Protein AF-A0AA36I848-F1 (afdb_monomer_lite)

Secondary structure (DSSP, 8-state):
----------HHHHHHHHHHHHHHHSTT----HHHHHHHHHHHHHHHHH-TT---HHHHHHHHHHHHHHS-TT----TTHHHHHHHHHS-S----PPPPPP--------PPP------------GGGSS---------

Radius of gyration: 28.37 Å; chains: 1; bounding box: 84×41×62 Å

Foldseek 3Di:
DDPPDDDDDDLLNVQQVVQVVVPVVDPPDDDPSVQSSQCSVCVVVCVVVDDPDDRPVVVVVVVVVVVVVPPPPDDDDPCVVVVVVVVVVPDDDDDDDDDDDDDDDDDDDDDDDPPPDDDPPPPPPVVPDPDDDPDDDD

Organism: NCBI:txid2562239

Structure (mmCIF, N/CA/C/O backbone):
data_AF-A0AA36I848-F1
#
_entry.id   AF-A0AA36I848-F1
#
loop_
_atom_site.group_PDB
_atom_site.id
_atom_site.type_symbol
_atom_site.label_atom_id
_atom_site.label_alt_id
_atom_site.label_comp_id
_atom_site.label_asym_id
_atom_site.label_entity_id
_atom_site.label_seq_id
_atom_site.pdbx_PDB_ins_code
_atom_site.Cartn_x
_atom_site.Cartn_y
_atom_site.Cartn_z
_atom_site.occupancy
_atom_site.B_iso_or_equiv
_atom_site.auth_seq_id
_atom_site.auth_comp_id
_atom_site.auth_asym_id
_atom_site.auth_atom_id
_atom_site.pdbx_PDB_model_num
ATOM 1 N N . SER A 1 1 ? 35.182 10.007 -18.332 1.00 60.03 1 SER A N 1
ATOM 2 C CA . SER A 1 1 ? 34.410 8.810 -17.951 1.00 60.03 1 SER A CA 1
ATOM 3 C C . SER A 1 1 ? 33.046 9.275 -17.477 1.00 60.03 1 SER A C 1
ATOM 5 O O . SER A 1 1 ? 32.991 9.962 -16.465 1.00 60.03 1 SER A O 1
ATOM 7 N N . MET A 1 2 ? 31.979 9.043 -18.248 1.00 63.66 2 MET A N 1
ATOM 8 C CA . MET A 1 2 ? 30.614 9.347 -17.802 1.00 63.66 2 MET A CA 1
ATOM 9 C C . MET A 1 2 ? 30.109 8.151 -16.997 1.00 63.66 2 MET A C 1
ATOM 11 O O . MET A 1 2 ? 29.929 7.066 -17.543 1.00 63.66 2 MET A O 1
ATOM 15 N N . SER A 1 3 ? 29.934 8.336 -15.693 1.00 72.94 3 SER A N 1
ATOM 16 C CA . SER A 1 3 ? 29.368 7.320 -14.809 1.00 72.94 3 SER A CA 1
ATOM 17 C C . SER A 1 3 ? 27.904 7.086 -15.184 1.00 72.94 3 SER A C 1
ATOM 19 O O . SER A 1 3 ? 27.060 7.949 -14.955 1.00 72.94 3 SER A O 1
ATOM 21 N N . SER A 1 4 ? 27.601 5.932 -15.779 1.00 81.00 4 SER A N 1
ATOM 22 C CA . SER A 1 4 ? 26.227 5.505 -16.058 1.00 81.00 4 SER A CA 1
ATOM 23 C C . SER A 1 4 ? 25.502 5.247 -14.736 1.00 81.00 4 SER A C 1
ATOM 25 O O . SER A 1 4 ? 25.737 4.230 -14.085 1.00 81.00 4 SER A O 1
ATOM 27 N N . SER A 1 5 ? 24.638 6.174 -14.322 1.00 83.06 5 SER A N 1
ATOM 28 C CA . SER A 1 5 ? 23.761 5.985 -13.165 1.00 83.06 5 SER A CA 1
ATOM 29 C C . SER A 1 5 ? 22.700 4.941 -13.509 1.00 83.06 5 SER A C 1
ATOM 31 O O . SER A 1 5 ? 21.947 5.112 -14.468 1.00 83.06 5 SER A O 1
ATOM 33 N N . THR A 1 6 ? 22.655 3.842 -12.760 1.00 85.12 6 THR A N 1
ATOM 34 C CA . THR A 1 6 ? 21.575 2.858 -12.872 1.00 85.12 6 THR A CA 1
ATOM 35 C C . THR A 1 6 ? 20.469 3.230 -11.893 1.00 85.12 6 THR A C 1
ATOM 37 O O . THR A 1 6 ? 20.720 3.526 -10.726 1.00 85.12 6 THR A O 1
ATOM 40 N N . VAL A 1 7 ? 19.227 3.261 -12.378 1.00 85.62 7 VAL A N 1
ATOM 41 C CA . VAL A 1 7 ? 18.060 3.532 -11.534 1.00 85.62 7 VAL A CA 1
ATOM 42 C C . VAL A 1 7 ? 17.690 2.239 -10.814 1.00 85.62 7 VAL A C 1
ATOM 44 O O . VAL A 1 7 ? 17.247 1.275 -11.439 1.00 85.62 7 VAL A O 1
ATOM 47 N N . HIS A 1 8 ? 17.879 2.216 -9.498 1.00 82.69 8 HIS A N 1
ATOM 48 C CA . HIS A 1 8 ? 17.452 1.113 -8.647 1.00 82.69 8 HIS A CA 1
ATOM 49 C C . HIS A 1 8 ? 16.018 1.357 -8.186 1.00 82.69 8 HIS A C 1
ATOM 51 O O . HIS A 1 8 ? 15.783 2.206 -7.335 1.00 82.69 8 HIS A O 1
ATOM 57 N N . TRP A 1 9 ? 15.070 0.607 -8.746 1.00 83.62 9 TRP A N 1
ATOM 58 C CA . TRP A 1 9 ? 13.683 0.624 -8.291 1.00 83.62 9 TRP A CA 1
ATOM 59 C C . TRP A 1 9 ? 13.513 -0.344 -7.130 1.00 83.62 9 TRP A C 1
ATOM 61 O O . TRP A 1 9 ? 13.826 -1.532 -7.260 1.00 83.62 9 TRP A O 1
ATOM 71 N N . SER A 1 10 ? 12.979 0.135 -6.009 1.00 83.69 10 SER A N 1
ATOM 72 C CA . SER A 1 10 ? 12.508 -0.777 -4.969 1.00 83.69 10 SER A CA 1
ATOM 73 C C . SER A 1 10 ? 11.123 -1.345 -5.342 1.00 83.69 10 SER A C 1
ATOM 75 O O . SER A 1 10 ? 10.314 -0.656 -5.971 1.00 83.69 10 SER A O 1
ATOM 77 N N . PRO A 1 11 ? 10.784 -2.591 -4.954 1.00 77.25 11 PRO A N 1
ATOM 78 C CA . PRO A 1 11 ? 9.465 -3.175 -5.242 1.00 77.25 11 PRO A CA 1
ATOM 79 C C . PRO A 1 11 ? 8.282 -2.338 -4.715 1.00 77.25 11 PRO A C 1
ATOM 81 O O . PRO A 1 11 ? 7.192 -2.338 -5.298 1.00 77.25 11 PRO A O 1
ATOM 84 N N . GLY A 1 12 ? 8.501 -1.596 -3.624 1.00 82.94 12 GLY A N 1
ATOM 85 C CA . GLY A 1 12 ? 7.515 -0.671 -3.063 1.00 82.94 12 GLY A CA 1
ATOM 86 C C . GLY A 1 12 ? 7.289 0.567 -3.933 1.00 82.94 12 GLY A C 1
ATOM 87 O O . GLY A 1 12 ? 6.144 0.975 -4.120 1.00 82.94 12 GLY A O 1
ATOM 88 N N . GLU A 1 13 ? 8.350 1.127 -4.519 1.00 86.50 13 GLU A N 1
ATOM 89 C CA . GLU A 1 13 ? 8.268 2.314 -5.382 1.00 86.50 13 GLU A CA 1
ATOM 90 C C . GLU A 1 13 ? 7.472 2.044 -6.656 1.00 86.50 13 GLU A C 1
ATOM 92 O O . GLU A 1 13 ? 6.556 2.799 -6.968 1.00 86.50 13 GLU A O 1
ATOM 97 N N . ALA A 1 14 ? 7.745 0.935 -7.349 1.00 87.88 14 ALA A N 1
ATOM 98 C CA . ALA A 1 14 ? 7.021 0.586 -8.574 1.00 87.88 14 ALA A CA 1
ATOM 99 C C . ALA A 1 14 ? 5.507 0.429 -8.327 1.00 87.88 14 ALA A C 1
ATOM 101 O O . ALA A 1 14 ? 4.679 0.869 -9.130 1.00 87.88 14 ALA A O 1
ATOM 102 N N . SER A 1 15 ? 5.140 -0.158 -7.184 1.00 88.38 15 SER A N 1
ATOM 103 C CA . SER A 1 15 ? 3.741 -0.337 -6.783 1.00 88.38 15 SER A CA 1
ATOM 104 C C . SER A 1 15 ? 3.055 1.003 -6.500 1.00 88.38 15 SER A C 1
ATOM 106 O O . SER A 1 15 ? 1.928 1.227 -6.945 1.00 88.38 15 SER A O 1
ATOM 108 N N . LEU A 1 16 ? 3.744 1.920 -5.814 1.00 91.50 16 LEU A N 1
ATOM 109 C CA . LEU A 1 16 ? 3.233 3.259 -5.522 1.00 91.50 16 LEU A CA 1
ATOM 110 C C . LEU A 1 16 ? 3.101 4.126 -6.773 1.00 91.50 16 LEU A C 1
ATOM 112 O O . LEU A 1 16 ? 2.080 4.792 -6.923 1.00 91.50 16 LEU A O 1
ATOM 116 N N . SER A 1 17 ? 4.076 4.091 -7.686 1.00 91.75 17 SER A N 1
ATOM 117 C CA . SER A 1 17 ? 4.005 4.826 -8.955 1.00 91.75 17 SER A CA 1
ATOM 118 C C . SER A 1 17 ? 2.815 4.384 -9.803 1.00 91.75 17 SER A C 1
ATOM 120 O O . SER A 1 17 ? 2.134 5.208 -10.410 1.00 91.75 17 SER A O 1
ATOM 122 N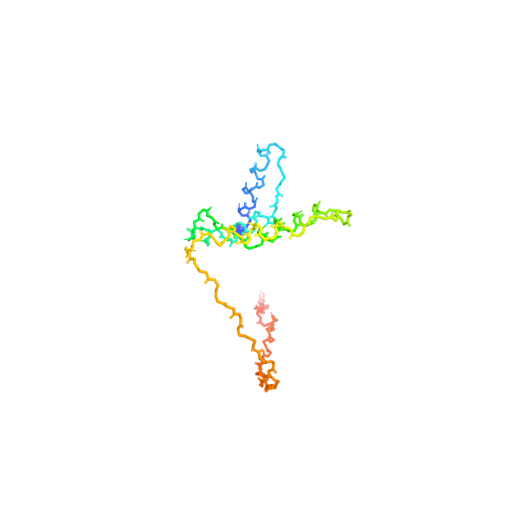 N . ARG A 1 18 ? 2.521 3.079 -9.824 1.00 90.69 18 ARG A N 1
ATOM 123 C CA . ARG A 1 18 ? 1.345 2.565 -10.530 1.00 90.69 18 ARG A CA 1
ATOM 124 C C . ARG A 1 18 ? 0.047 2.994 -9.850 1.00 90.69 18 ARG A C 1
ATOM 126 O O . ARG A 1 18 ? -0.897 3.382 -10.532 1.00 90.69 18 ARG A O 1
ATOM 133 N N . ALA A 1 19 ? -0.005 2.930 -8.521 1.00 91.38 19 ALA A N 1
ATOM 134 C CA . ALA A 1 19 ? -1.184 3.332 -7.766 1.00 91.38 19 ALA A CA 1
ATOM 135 C C . ALA A 1 19 ? -1.478 4.833 -7.925 1.00 91.38 19 ALA A C 1
ATOM 137 O O . ALA A 1 19 ? -2.620 5.197 -8.190 1.00 91.38 19 ALA A O 1
ATOM 138 N N . SER A 1 20 ? -0.457 5.693 -7.855 1.00 92.69 20 SER A N 1
ATOM 139 C CA . SER A 1 20 ? -0.618 7.138 -8.047 1.00 92.69 20 SER A CA 1
ATOM 140 C C . SER A 1 20 ? -1.072 7.490 -9.458 1.00 92.69 20 SER A C 1
ATOM 142 O O . SER A 1 20 ? -1.962 8.323 -9.615 1.00 92.69 20 SER A O 1
ATOM 144 N N . LEU A 1 21 ? -0.532 6.817 -10.478 1.00 94.12 21 LEU A N 1
ATOM 145 C CA . LEU A 1 21 ? -0.993 6.992 -11.851 1.00 94.12 21 LEU A CA 1
ATOM 146 C C . LEU A 1 21 ? -2.465 6.591 -12.000 1.00 94.12 21 LEU A C 1
ATOM 148 O O . LEU A 1 21 ? -3.240 7.343 -12.580 1.00 94.12 21 LEU A O 1
ATOM 152 N N . ASN A 1 22 ? -2.873 5.449 -11.441 1.00 92.88 22 ASN A N 1
ATOM 153 C CA . ASN A 1 22 ? -4.269 5.009 -11.495 1.00 92.88 22 ASN A CA 1
ATOM 154 C C . ASN A 1 22 ? -5.215 6.021 -10.835 1.00 92.88 22 ASN A C 1
ATOM 156 O O . ASN A 1 22 ? -6.277 6.298 -11.382 1.00 92.88 22 ASN A O 1
ATOM 160 N N . THR A 1 23 ? -4.818 6.607 -9.704 1.00 92.88 23 THR A N 1
ATOM 161 C CA . THR A 1 23 ? -5.594 7.660 -9.037 1.00 92.88 23 THR A CA 1
ATOM 162 C C . T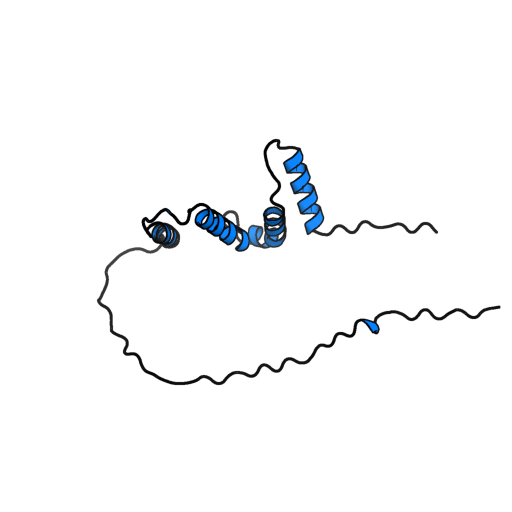HR A 1 23 ? -5.681 8.932 -9.881 1.00 92.88 23 THR A C 1
ATOM 164 O O . THR A 1 23 ? -6.737 9.543 -9.955 1.00 92.88 23 THR A O 1
ATOM 167 N N . LEU A 1 24 ? -4.606 9.328 -10.568 1.00 93.00 24 LEU A N 1
ATOM 168 C CA . LEU A 1 24 ? -4.639 10.485 -11.473 1.00 93.00 24 LEU A CA 1
ATOM 169 C C . LEU A 1 24 ? -5.562 10.261 -12.677 1.00 93.00 24 LEU A C 1
ATOM 171 O O . LEU A 1 24 ? -6.176 11.206 -13.167 1.00 93.00 24 LEU A O 1
ATOM 175 N N . LEU A 1 25 ? -5.659 9.017 -13.149 1.00 94.75 25 LEU A N 1
ATOM 176 C CA . LEU A 1 25 ? -6.537 8.640 -14.256 1.00 94.75 25 LEU A CA 1
ATOM 177 C C . LEU A 1 25 ? -8.006 8.478 -13.830 1.00 94.75 25 LEU A C 1
ATOM 179 O O . LEU A 1 25 ? -8.886 8.517 -14.688 1.00 94.75 25 LEU A O 1
ATOM 183 N N . GLN A 1 26 ? -8.282 8.300 -12.536 1.00 92.25 26 GLN A N 1
ATOM 184 C CA . GLN A 1 26 ? -9.628 8.123 -11.989 1.00 92.25 26 GLN A CA 1
ATOM 185 C C . GLN A 1 26 ? -10.039 9.363 -11.177 1.00 92.25 26 GLN A C 1
ATOM 187 O O . GLN A 1 26 ? -9.673 9.491 -10.008 1.00 92.25 26 GLN A O 1
ATOM 192 N N . PRO A 1 27 ? -10.795 10.306 -11.769 1.00 86.94 27 PRO A N 1
ATOM 193 C CA . PRO A 1 27 ? -11.172 11.530 -11.076 1.00 86.94 27 PRO A CA 1
ATOM 194 C C . PRO A 1 27 ? -12.066 11.231 -9.868 1.00 86.94 27 PRO A C 1
ATOM 196 O O . PRO A 1 27 ? -13.088 10.559 -9.985 1.00 86.94 27 PRO A O 1
ATOM 199 N N . GLY A 1 28 ? -11.693 11.788 -8.715 1.00 86.25 28 GLY A N 1
ATOM 200 C CA . GLY A 1 28 ? -12.491 11.752 -7.487 1.00 86.25 28 GLY A CA 1
ATOM 201 C C . GLY A 1 28 ? -11.946 10.848 -6.387 1.00 86.25 28 GLY A C 1
ATOM 202 O O . GLY A 1 28 ? -12.402 10.976 -5.252 1.00 86.25 28 GLY A O 1
ATOM 203 N N . ASP A 1 29 ? -10.951 10.007 -6.678 1.00 89.25 29 ASP A N 1
ATOM 204 C CA . ASP A 1 29 ? -10.370 9.120 -5.674 1.00 89.25 29 ASP A CA 1
ATOM 205 C C . ASP A 1 29 ? -9.057 9.675 -5.105 1.00 89.25 29 ASP A C 1
ATOM 207 O O . ASP A 1 29 ? -8.288 10.345 -5.798 1.00 89.25 29 ASP A O 1
ATOM 211 N N . LYS A 1 30 ? -8.794 9.434 -3.818 1.00 93.31 30 LYS A N 1
ATOM 212 C CA . LYS A 1 30 ? -7.534 9.833 -3.168 1.00 93.31 30 LYS A CA 1
ATOM 213 C C . LYS A 1 30 ? -6.688 8.599 -2.909 1.00 93.31 30 LYS A C 1
ATOM 215 O O . LYS A 1 30 ? -7.163 7.623 -2.343 1.00 93.31 30 LYS A O 1
ATOM 220 N N . LEU A 1 31 ? -5.406 8.669 -3.264 1.00 93.56 31 LEU A N 1
ATOM 221 C CA . LEU A 1 31 ? -4.479 7.575 -3.005 1.00 93.56 31 LEU A CA 1
ATOM 222 C C . LEU A 1 31 ? -4.229 7.431 -1.497 1.00 93.56 31 LEU A C 1
ATOM 224 O O . LEU A 1 31 ? -3.554 8.267 -0.892 1.00 93.56 31 LEU A O 1
ATOM 228 N N . ASP A 1 32 ? -4.696 6.334 -0.904 1.00 92.81 32 ASP A N 1
ATOM 229 C CA . ASP A 1 32 ? -4.246 5.896 0.418 1.00 92.81 32 ASP A CA 1
ATOM 230 C C . ASP A 1 32 ? -2.903 5.163 0.277 1.00 92.81 32 ASP A C 1
ATOM 232 O O . ASP A 1 32 ? -2.827 3.965 -0.008 1.00 92.81 32 ASP A O 1
ATOM 236 N N . VAL A 1 33 ? -1.814 5.915 0.452 1.00 92.00 33 VAL A N 1
ATOM 237 C CA . VAL A 1 33 ? -0.436 5.411 0.322 1.00 92.00 33 VAL A CA 1
ATOM 238 C C . VAL A 1 33 ? -0.189 4.232 1.263 1.00 92.00 33 VAL A C 1
ATOM 240 O O . VAL A 1 33 ? 0.423 3.241 0.871 1.00 92.00 33 VAL A O 1
ATOM 243 N N . THR A 1 34 ? -0.686 4.306 2.497 1.00 92.31 34 THR A N 1
ATOM 244 C CA . THR A 1 34 ? -0.492 3.250 3.494 1.00 92.31 34 THR A CA 1
ATOM 245 C C . THR A 1 34 ? -1.226 1.976 3.088 1.00 92.31 34 THR A C 1
ATOM 247 O O . THR A 1 34 ? -0.686 0.882 3.237 1.00 92.31 34 THR A O 1
ATOM 250 N N . GLU A 1 35 ? -2.430 2.098 2.532 1.00 92.00 35 GLU A N 1
ATOM 251 C CA . GLU A 1 35 ? -3.161 0.963 1.975 1.00 92.00 35 GLU A CA 1
ATOM 252 C C . GLU A 1 35 ? -2.407 0.320 0.807 1.00 92.00 35 GLU A C 1
ATOM 254 O O . GLU A 1 35 ? -2.185 -0.894 0.806 1.00 92.00 35 GLU A O 1
ATOM 259 N N . ALA A 1 36 ? -1.958 1.134 -0.151 1.00 91.88 36 ALA A N 1
ATOM 260 C CA . ALA A 1 36 ? -1.197 0.667 -1.303 1.00 91.88 36 ALA A CA 1
ATOM 261 C C . ALA A 1 36 ? 0.093 -0.056 -0.878 1.00 91.88 36 ALA A C 1
ATOM 263 O O . ALA A 1 36 ? 0.396 -1.137 -1.387 1.00 91.88 36 ALA A O 1
ATOM 264 N N . MET A 1 37 ? 0.815 0.483 0.110 1.00 92.31 37 MET A N 1
ATOM 265 C CA . MET A 1 37 ? 2.019 -0.145 0.659 1.00 92.31 37 MET A CA 1
ATOM 266 C C . MET A 1 37 ? 1.720 -1.463 1.374 1.00 92.31 37 MET A C 1
ATOM 268 O O . MET A 1 37 ? 2.433 -2.442 1.163 1.00 92.31 37 MET A O 1
ATOM 272 N N . MET A 1 38 ? 0.670 -1.524 2.199 1.00 92.88 38 MET A N 1
ATOM 273 C CA . MET A 1 38 ? 0.295 -2.763 2.888 1.00 92.88 38 MET A CA 1
ATOM 274 C C . MET A 1 38 ? -0.082 -3.865 1.898 1.00 92.88 38 MET A C 1
ATOM 276 O O . MET A 1 38 ? 0.350 -5.005 2.069 1.00 92.88 38 MET A O 1
ATOM 280 N N . LYS A 1 39 ? -0.842 -3.533 0.847 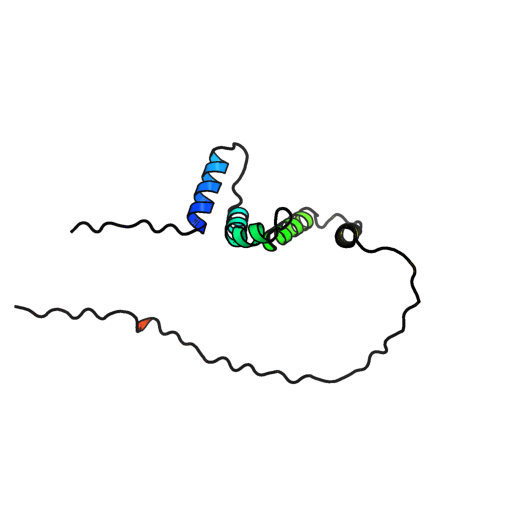1.00 90.69 39 LYS A N 1
ATOM 281 C CA . LYS A 1 39 ? -1.190 -4.472 -0.229 1.00 90.69 39 LYS A CA 1
ATOM 282 C C . LYS A 1 39 ? 0.055 -4.953 -0.972 1.00 90.69 39 LYS A C 1
ATOM 284 O O . LYS A 1 39 ? 0.224 -6.155 -1.150 1.00 90.69 39 LYS A O 1
ATOM 289 N N . ALA A 1 40 ? 0.962 -4.044 -1.330 1.00 92.19 40 ALA A N 1
ATOM 290 C CA . ALA A 1 40 ? 2.214 -4.400 -1.995 1.00 92.19 40 ALA A CA 1
ATOM 291 C C . ALA A 1 40 ? 3.085 -5.334 -1.134 1.00 92.19 40 ALA A C 1
ATOM 293 O O . ALA A 1 40 ? 3.597 -6.333 -1.630 1.00 92.19 40 ALA A O 1
ATOM 294 N N . ALA A 1 41 ? 3.194 -5.063 0.170 1.00 90.94 41 ALA A N 1
ATOM 295 C CA . ALA A 1 41 ? 3.992 -5.866 1.098 1.00 90.94 41 ALA A CA 1
ATOM 296 C C . ALA A 1 41 ? 3.431 -7.279 1.343 1.00 90.94 41 ALA A C 1
ATOM 298 O O . ALA A 1 41 ? 4.148 -8.155 1.821 1.00 90.94 41 ALA A O 1
ATOM 299 N N . THR A 1 42 ? 2.152 -7.508 1.047 1.00 92.00 42 THR A N 1
ATOM 300 C CA . THR A 1 42 ? 1.447 -8.750 1.396 1.00 92.00 42 THR A CA 1
ATOM 301 C C . THR A 1 42 ? 0.892 -9.508 0.194 1.00 92.00 42 THR A C 1
ATOM 303 O O . THR A 1 42 ? 0.235 -10.533 0.369 1.00 92.00 42 THR A O 1
ATOM 306 N N . ILE A 1 43 ? 1.207 -9.060 -1.025 1.00 90.81 43 ILE A N 1
ATOM 307 C CA . ILE A 1 43 ? 0.688 -9.637 -2.268 1.00 90.81 43 ILE A CA 1
ATOM 308 C C . ILE A 1 43 ? 1.001 -11.133 -2.417 1.00 90.81 43 ILE A C 1
ATOM 310 O O . ILE A 1 43 ? 0.145 -11.889 -2.862 1.00 90.81 43 ILE A O 1
ATOM 314 N N . GLY A 1 44 ? 2.185 -11.580 -1.981 1.00 92.38 44 GLY A N 1
ATOM 315 C CA . GLY A 1 44 ? 2.561 -12.998 -2.029 1.00 92.38 44 GLY A CA 1
ATOM 316 C C . GLY A 1 44 ? 1.665 -13.862 -1.143 1.00 92.38 44 GLY A C 1
ATOM 317 O O . GLY A 1 44 ? 1.123 -14.866 -1.588 1.00 92.38 44 GLY A O 1
ATOM 318 N N . ARG A 1 45 ? 1.408 -13.405 0.085 1.00 91.38 45 ARG A N 1
ATOM 319 C CA . ARG A 1 45 ? 0.534 -14.113 1.028 1.00 91.38 45 ARG A CA 1
ATOM 320 C C . ARG A 1 45 ? -0.930 -14.098 0.588 1.00 91.38 45 ARG A C 1
ATOM 322 O O . ARG A 1 45 ? -1.634 -15.087 0.762 1.00 91.38 45 ARG A O 1
ATOM 329 N N . ALA A 1 46 ? -1.379 -12.994 -0.007 1.00 90.75 46 ALA A N 1
ATOM 330 C CA . ALA A 1 46 ? -2.708 -12.913 -0.601 1.00 90.75 46 ALA A CA 1
ATOM 331 C C . ALA A 1 46 ? -2.873 -13.914 -1.759 1.00 90.75 46 ALA A C 1
ATOM 333 O O . ALA A 1 46 ? -3.926 -14.534 -1.878 1.00 90.75 46 ALA A O 1
ATOM 334 N N . ALA A 1 47 ? -1.830 -14.119 -2.571 1.00 91.69 47 ALA A N 1
ATOM 335 C CA . ALA A 1 47 ? -1.849 -15.094 -3.661 1.00 91.69 47 ALA A CA 1
ATOM 336 C C . ALA A 1 47 ? -1.904 -16.552 -3.168 1.00 91.69 47 ALA A C 1
ATOM 338 O O . ALA A 1 47 ? -2.516 -17.387 -3.827 1.00 91.69 47 ALA A O 1
ATOM 339 N N . GLU A 1 48 ? -1.306 -16.857 -2.011 1.00 95.62 48 GLU A N 1
ATOM 340 C CA . GLU A 1 48 ? -1.339 -18.197 -1.405 1.00 95.62 48 GLU A CA 1
ATOM 341 C C . GLU A 1 48 ? -2.710 -18.554 -0.811 1.00 95.62 48 GLU A C 1
ATOM 343 O O . GLU A 1 48 ? -3.164 -19.688 -0.933 1.00 95.62 48 GLU A O 1
ATOM 348 N N . ILE A 1 49 ? -3.360 -17.598 -0.140 1.00 94.31 49 ILE A N 1
ATOM 349 C CA . ILE A 1 49 ? -4.600 -17.839 0.619 1.00 94.31 49 ILE A CA 1
ATOM 350 C C . ILE A 1 49 ? -5.846 -17.601 -0.250 1.00 94.31 49 ILE A C 1
ATOM 352 O O . ILE A 1 49 ? -6.891 -18.214 -0.030 1.00 94.31 49 ILE A O 1
ATOM 356 N N . GLY A 1 50 ? -5.738 -16.733 -1.258 1.00 90.56 50 GLY A N 1
ATOM 357 C CA . GLY A 1 50 ? -6.807 -16.416 -2.197 1.00 90.56 50 GLY A CA 1
ATOM 358 C C . GLY A 1 50 ? -7.681 -15.227 -1.786 1.00 90.56 50 GLY A C 1
ATOM 359 O O . GLY A 1 50 ? -7.370 -14.446 -0.886 1.00 90.56 50 GLY A O 1
ATOM 360 N N . ASN A 1 51 ? -8.808 -15.086 -2.487 1.00 82.88 51 ASN A N 1
ATOM 361 C CA . ASN A 1 51 ? -9.556 -13.828 -2.634 1.00 82.88 51 ASN A CA 1
ATOM 362 C C . ASN A 1 51 ? -10.301 -13.328 -1.376 1.00 82.88 51 ASN A C 1
ATOM 364 O O . ASN A 1 51 ? -10.977 -12.306 -1.446 1.00 82.88 51 ASN A O 1
ATOM 368 N N . GLY A 1 52 ? -10.206 -14.027 -0.244 1.00 88.56 52 GLY A N 1
ATOM 369 C CA . GLY A 1 52 ? -10.808 -13.616 1.032 1.00 88.56 52 GLY A CA 1
ATOM 370 C C . GLY A 1 52 ? -9.804 -13.090 2.056 1.00 88.56 52 GLY A C 1
ATOM 371 O O . GLY A 1 52 ? -10.201 -12.643 3.131 1.00 88.56 52 GLY A O 1
ATOM 372 N N . TRP A 1 53 ? -8.506 -13.167 1.760 1.00 92.69 53 TRP A N 1
ATOM 373 C CA . TRP A 1 53 ? -7.483 -12.771 2.712 1.00 92.69 53 TRP A CA 1
ATOM 374 C C . TRP A 1 53 ? -7.163 -11.282 2.609 1.00 92.69 53 TRP A C 1
ATOM 376 O O . TRP A 1 53 ? -6.827 -10.772 1.541 1.00 92.69 53 TRP A O 1
ATOM 386 N N . GLU A 1 54 ? -7.209 -10.596 3.749 1.00 92.31 54 GLU A N 1
ATOM 387 C CA . GLU A 1 54 ? -6.812 -9.199 3.864 1.00 92.31 54 GLU A CA 1
ATOM 388 C C . GLU A 1 54 ? -5.627 -9.026 4.822 1.00 92.31 54 GLU A C 1
ATOM 390 O O . GLU A 1 54 ? -5.516 -9.741 5.825 1.00 92.31 54 GLU A O 1
ATOM 395 N N . PRO A 1 55 ? -4.755 -8.031 4.578 1.00 93.06 55 PRO A N 1
ATOM 396 C CA . PRO A 1 55 ? -3.663 -7.723 5.487 1.00 93.06 55 PRO A CA 1
ATOM 397 C C . PRO A 1 55 ? -4.202 -7.321 6.870 1.00 93.06 55 PRO A C 1
ATOM 399 O O . PRO A 1 55 ? -5.087 -6.464 6.941 1.00 93.06 55 PRO A O 1
ATOM 402 N N . PRO A 1 56 ? -3.629 -7.824 7.981 1.00 90.75 56 PRO A N 1
ATOM 403 C CA . PRO A 1 56 ? -4.094 -7.493 9.331 1.00 90.75 56 PRO A CA 1
ATOM 404 C C . PRO A 1 56 ? -4.163 -5.983 9.607 1.00 90.75 56 PRO A C 1
ATOM 406 O O . PRO A 1 56 ? -5.091 -5.504 10.251 1.00 90.75 56 PRO A O 1
ATOM 409 N N . GLY A 1 57 ? -3.216 -5.211 9.058 1.00 92.25 57 GLY A N 1
ATOM 410 C CA . GLY A 1 57 ? -3.211 -3.751 9.170 1.00 92.25 57 GLY A CA 1
ATOM 411 C C . GLY A 1 57 ? -4.404 -3.071 8.487 1.00 92.25 57 GLY A C 1
ATOM 412 O O . GLY A 1 57 ? -4.891 -2.060 8.990 1.00 92.25 57 GLY A O 1
ATOM 413 N N . MET A 1 58 ? -4.932 -3.638 7.396 1.00 92.94 58 MET A N 1
ATOM 414 C CA . MET A 1 58 ? -6.155 -3.131 6.760 1.00 92.94 58 MET A CA 1
ATOM 415 C C . MET A 1 58 ? -7.377 -3.369 7.640 1.00 92.94 58 MET A C 1
ATOM 417 O O . MET A 1 58 ? -8.189 -2.463 7.818 1.00 92.94 58 MET A O 1
ATOM 421 N N . ILE A 1 59 ? -7.480 -4.560 8.234 1.00 93.00 59 ILE A N 1
ATOM 422 C CA . ILE A 1 59 ? -8.586 -4.926 9.126 1.00 93.00 59 ILE A CA 1
ATOM 423 C C . ILE A 1 59 ? -8.614 -3.981 10.334 1.00 93.00 59 ILE A C 1
ATOM 425 O O . ILE A 1 59 ? -9.653 -3.396 10.639 1.00 93.00 59 ILE A O 1
ATOM 429 N N . SER A 1 60 ? -7.462 -3.742 10.966 1.00 93.50 60 SER A N 1
ATOM 430 C CA . SER A 1 60 ? -7.349 -2.800 12.085 1.00 93.50 60 SER A CA 1
ATOM 431 C C . SER A 1 60 ? -7.779 -1.383 11.709 1.00 93.50 60 SER A C 1
ATOM 433 O O . SER A 1 60 ? -8.472 -0.732 12.489 1.00 93.50 60 SER A O 1
ATOM 435 N N . ARG A 1 61 ? -7.423 -0.901 10.509 1.00 92.12 61 ARG A N 1
ATOM 436 C CA . ARG A 1 61 ? -7.855 0.422 10.029 1.00 92.12 61 ARG A CA 1
ATOM 437 C C . ARG A 1 61 ? -9.361 0.484 9.807 1.00 92.12 61 ARG A C 1
ATOM 439 O O . ARG A 1 61 ? -9.973 1.452 10.235 1.00 92.12 61 ARG A O 1
ATOM 446 N N . LYS A 1 62 ? -9.972 -0.555 9.228 1.00 90.69 62 LYS A N 1
ATOM 447 C CA . LYS A 1 62 ? -11.434 -0.638 9.074 1.00 90.69 62 LYS A CA 1
ATOM 448 C C . LYS A 1 62 ? -12.144 -0.574 10.430 1.00 90.69 62 LYS A C 1
ATOM 450 O O . LYS A 1 62 ? -13.080 0.205 10.592 1.00 90.69 62 LYS A O 1
ATOM 455 N N . ILE A 1 63 ? -11.663 -1.331 11.420 1.00 90.56 63 ILE A N 1
ATOM 456 C CA . ILE A 1 63 ? -12.202 -1.303 12.789 1.00 90.56 63 ILE A CA 1
ATOM 457 C C . ILE A 1 63 ? -12.030 0.091 13.403 1.00 90.56 63 ILE A C 1
ATOM 459 O O . ILE A 1 63 ? -12.984 0.639 13.950 1.00 90.56 63 ILE A O 1
ATOM 463 N N . ALA A 1 64 ? -10.844 0.689 13.276 1.00 89.12 64 ALA A N 1
ATOM 464 C CA . ALA A 1 64 ? -10.577 2.030 13.783 1.00 89.12 64 ALA A CA 1
ATOM 465 C C . ALA A 1 64 ? -11.496 3.076 13.138 1.00 89.12 64 ALA A C 1
ATOM 467 O O . ALA A 1 64 ? -12.078 3.877 13.857 1.00 89.12 64 ALA A O 1
ATOM 468 N N . SER A 1 65 ? -11.711 3.031 11.820 1.00 87.00 65 SER A N 1
ATOM 469 C CA . SER A 1 65 ? -12.647 3.923 11.126 1.00 87.00 65 SER A CA 1
ATOM 470 C C . SER A 1 65 ? -14.076 3.787 11.655 1.00 87.00 65 SER A C 1
ATOM 472 O O . SER A 1 65 ? -14.734 4.799 11.886 1.00 87.00 65 SER A O 1
ATOM 474 N N . ILE A 1 66 ? -14.543 2.562 11.918 1.00 88.69 66 ILE A N 1
ATOM 475 C CA . ILE A 1 66 ? -15.867 2.318 12.512 1.00 88.69 66 ILE A CA 1
ATOM 476 C C . ILE A 1 66 ? -15.935 2.904 13.927 1.00 88.69 66 ILE A C 1
ATOM 478 O O . ILE A 1 66 ? -16.880 3.625 14.249 1.00 88.69 66 ILE A O 1
ATOM 482 N N . LEU A 1 67 ? -14.925 2.653 14.761 1.00 86.88 67 LEU A N 1
ATOM 483 C CA . LEU A 1 67 ? -14.875 3.166 16.131 1.00 86.88 67 LEU A CA 1
ATOM 484 C C . LEU A 1 67 ? -14.778 4.696 16.176 1.00 86.88 67 LEU A C 1
ATOM 486 O O . LEU A 1 67 ? -15.469 5.321 16.972 1.00 86.88 67 LEU A O 1
ATOM 490 N N . SER A 1 68 ? -13.978 5.305 15.300 1.00 83.12 68 SER A N 1
ATOM 491 C CA . SER A 1 68 ? -13.812 6.759 15.204 1.00 83.12 68 SER A CA 1
ATOM 492 C C . SER A 1 68 ? -15.028 7.461 14.604 1.00 83.12 68 SER A C 1
ATOM 494 O O . SER A 1 68 ? -15.304 8.601 14.965 1.00 83.12 68 SER A O 1
ATOM 496 N N . SER A 1 69 ? -15.785 6.797 13.724 1.00 76.56 69 SER A N 1
ATOM 497 C CA . SER A 1 69 ? -17.066 7.323 13.227 1.00 76.56 69 SER A CA 1
ATOM 498 C C . SER A 1 69 ? -18.152 7.357 14.313 1.00 76.56 69 SER A C 1
ATOM 500 O O . SER A 1 69 ? -19.129 8.100 14.207 1.00 76.56 69 SER A O 1
ATOM 502 N N . ARG A 1 70 ? -17.964 6.594 15.399 1.00 66.50 70 ARG A N 1
ATOM 503 C CA . ARG A 1 70 ? -18.834 6.587 16.574 1.00 66.50 70 ARG A CA 1
ATOM 504 C C . ARG A 1 70 ? -18.436 7.739 17.501 1.00 66.50 70 ARG A C 1
ATOM 506 O O . ARG A 1 70 ? -17.569 7.609 18.357 1.00 66.50 70 ARG A O 1
ATOM 513 N N . SER A 1 71 ? -19.073 8.893 17.310 1.00 57.41 71 SER A N 1
ATOM 514 C CA . SER A 1 71 ? -18.942 10.054 18.202 1.00 57.41 71 SER A CA 1
ATOM 515 C C . SER A 1 71 ? -19.132 9.658 19.683 1.00 57.41 71 SER A C 1
ATOM 517 O O . SER A 1 71 ? -20.042 8.870 19.978 1.00 57.41 71 SER A O 1
ATOM 519 N N . PRO A 1 72 ? -18.353 10.224 20.633 1.00 57.19 72 PRO A N 1
ATOM 520 C CA . PRO A 1 72 ? -18.421 9.899 22.065 1.00 57.19 72 PRO A CA 1
ATOM 521 C C . PRO A 1 72 ? -19.741 10.288 22.769 1.00 57.19 72 PRO A C 1
ATOM 523 O O . PRO A 1 72 ? -19.841 10.159 23.985 1.00 57.19 72 PRO A O 1
ATOM 526 N N . GLY A 1 73 ? -20.767 10.739 22.036 1.00 57.06 73 GLY A N 1
ATOM 527 C CA . GLY A 1 73 ? -22.080 11.117 22.574 1.00 57.06 73 GLY A CA 1
ATOM 528 C C . GLY A 1 73 ? -23.235 10.141 22.307 1.00 57.06 73 GLY A C 1
ATOM 529 O O . GLY A 1 73 ? -24.339 10.399 22.772 1.00 57.06 73 GLY A O 1
ATOM 530 N N . SER A 1 74 ? -23.034 9.037 21.574 1.00 50.03 74 SER A N 1
ATOM 531 C CA . SER A 1 74 ? -24.124 8.084 21.276 1.00 50.03 74 SER A CA 1
ATOM 532 C C . SER A 1 74 ? -24.009 6.802 22.109 1.00 50.03 74 SER A C 1
ATOM 534 O O . SER A 1 74 ? -23.333 5.838 21.751 1.00 50.03 74 SER A O 1
ATOM 536 N N . GLN A 1 75 ? -24.670 6.797 23.268 1.00 59.44 75 GLN A N 1
ATOM 537 C CA . GLN A 1 75 ? -24.944 5.574 24.019 1.00 59.44 75 GLN A CA 1
ATOM 538 C C . GLN A 1 75 ? -25.946 4.699 23.241 1.00 59.44 75 GLN A C 1
ATOM 540 O O . GLN A 1 75 ? -27.058 5.136 22.959 1.00 59.44 75 GLN A O 1
ATOM 545 N N . GLY A 1 76 ? -25.561 3.452 22.936 1.00 48.72 76 GLY A N 1
ATOM 546 C CA . GLY A 1 76 ? -26.484 2.358 22.589 1.00 48.72 76 GLY A CA 1
ATOM 547 C C . GLY A 1 76 ? -26.069 1.456 21.410 1.00 48.72 76 GLY A C 1
ATOM 548 O O . GLY A 1 76 ? -25.452 1.909 20.445 1.00 48.72 76 GLY A O 1
ATOM 549 N N . PRO A 1 77 ? -26.425 0.160 21.449 1.00 47.81 77 PRO A N 1
ATOM 550 C CA . PRO A 1 77 ? -26.032 -0.828 22.443 1.00 47.81 77 PRO A CA 1
ATOM 551 C C . PRO A 1 77 ? -24.846 -1.670 21.931 1.00 47.81 77 PRO A C 1
ATOM 553 O O . PRO A 1 77 ? -24.537 -1.716 20.740 1.00 47.81 77 PRO A O 1
ATOM 556 N N . ALA A 1 78 ? -24.178 -2.353 22.852 1.00 53.81 78 ALA A N 1
ATOM 557 C CA . ALA A 1 78 ? -23.040 -3.244 22.643 1.00 53.81 78 ALA A CA 1
ATOM 558 C C . ALA A 1 78 ? -23.395 -4.557 21.895 1.00 53.81 78 ALA A C 1
ATOM 560 O O . ALA A 1 78 ? -22.960 -5.632 22.290 1.00 53.81 78 ALA A O 1
ATOM 561 N N . ALA A 1 79 ? -24.200 -4.487 20.829 1.00 51.53 79 ALA A N 1
ATOM 562 C CA . ALA A 1 79 ? -24.722 -5.654 20.114 1.00 51.53 79 ALA A CA 1
ATOM 563 C C . ALA A 1 79 ? -23.981 -5.982 18.799 1.00 51.53 79 ALA A C 1
ATOM 565 O O . ALA A 1 79 ? -24.057 -7.115 18.331 1.00 51.53 79 ALA A O 1
ATOM 566 N N . SER A 1 80 ? -23.224 -5.051 18.196 1.00 53.22 80 SER A N 1
ATOM 567 C CA . SER A 1 80 ? -22.590 -5.313 16.886 1.00 53.22 80 SER A CA 1
ATOM 568 C C . SER A 1 80 ? -21.265 -6.083 16.954 1.00 53.22 80 SER A C 1
ATOM 570 O O . SER A 1 80 ? -20.854 -6.665 15.954 1.00 53.22 80 SER A O 1
ATOM 572 N N . LEU A 1 81 ? -20.623 -6.153 18.127 1.00 54.16 81 LEU A N 1
ATOM 573 C CA . LEU A 1 81 ? -19.452 -7.015 18.343 1.00 54.16 81 LEU A CA 1
ATOM 574 C C . LEU A 1 81 ? -19.840 -8.501 18.418 1.00 54.16 81 LEU A C 1
ATOM 576 O O . LEU A 1 81 ? -19.078 -9.350 17.966 1.00 54.16 81 LEU A O 1
ATOM 580 N N . GLY A 1 82 ? -21.050 -8.812 18.899 1.00 49.72 82 GLY A N 1
ATOM 581 C CA . GLY A 1 82 ? -21.598 -10.172 18.859 1.00 49.72 82 GLY A CA 1
ATOM 582 C C . GLY A 1 82 ? -21.984 -10.620 17.446 1.00 49.72 82 GLY A C 1
ATOM 583 O O . GLY A 1 82 ? -21.815 -11.786 17.105 1.00 49.72 82 GLY A O 1
ATOM 584 N N . ALA A 1 83 ? -22.428 -9.692 16.591 1.00 53.62 83 ALA A N 1
ATOM 585 C CA . ALA A 1 83 ? -22.846 -10.005 15.223 1.00 53.62 83 ALA A CA 1
ATOM 586 C C . ALA A 1 83 ? -21.677 -10.400 14.298 1.00 53.62 83 ALA A C 1
ATOM 588 O O . ALA A 1 83 ? -21.866 -11.212 13.397 1.00 53.62 83 ALA A O 1
ATOM 589 N N . PHE A 1 84 ? -20.465 -9.875 14.525 1.00 52.81 84 PHE A N 1
ATOM 590 C CA . PHE A 1 84 ? -19.284 -10.279 13.749 1.00 52.81 84 PHE A CA 1
ATOM 591 C C . PHE A 1 84 ? -18.633 -11.559 14.294 1.00 52.81 84 PHE A C 1
ATOM 593 O O . PHE A 1 84 ? -18.157 -12.376 13.510 1.00 52.81 84 PHE A O 1
ATOM 600 N N . ALA A 1 85 ? -18.680 -11.783 15.615 1.00 56.50 85 ALA A N 1
ATOM 601 C CA . ALA A 1 85 ? -18.292 -13.066 16.208 1.00 56.50 85 ALA A CA 1
ATOM 602 C C . ALA A 1 85 ? -19.179 -14.213 15.686 1.00 56.50 85 ALA A C 1
ATOM 604 O O . ALA A 1 85 ? -18.661 -15.234 15.249 1.00 56.50 85 ALA A O 1
ATOM 605 N N . ALA A 1 86 ? -20.497 -13.995 15.591 1.00 51.09 86 ALA A N 1
ATOM 606 C CA . ALA A 1 86 ? -21.439 -14.967 15.032 1.00 51.09 86 ALA A CA 1
ATOM 607 C C . ALA A 1 86 ? -21.246 -15.245 13.526 1.00 51.09 86 ALA A C 1
ATOM 609 O O . ALA A 1 86 ? -21.615 -16.317 13.054 1.00 51.09 86 ALA A O 1
ATOM 610 N N . LEU A 1 87 ? -20.658 -14.315 12.761 1.00 55.59 87 LEU A N 1
ATOM 611 C CA . LEU A 1 87 ? -20.342 -14.534 11.343 1.00 55.59 87 LEU A CA 1
ATOM 612 C C . LEU A 1 87 ? -19.070 -15.380 11.156 1.00 55.59 87 LEU A C 1
ATOM 614 O O . LEU A 1 87 ? -18.956 -16.119 10.182 1.00 55.59 87 LEU A O 1
ATOM 618 N N . LEU A 1 88 ? -18.116 -15.281 12.089 1.00 57.00 88 LEU A N 1
ATOM 619 C CA . LEU A 1 88 ? -16.908 -16.113 12.103 1.00 57.00 88 LEU A CA 1
ATOM 620 C C . LEU A 1 88 ? -17.190 -17.542 12.606 1.00 57.00 88 LEU A C 1
ATOM 622 O O . LEU A 1 88 ? -16.438 -18.465 12.308 1.00 57.00 88 LEU A O 1
ATOM 626 N N . GLU A 1 89 ? -18.288 -17.719 13.341 1.00 46.09 89 GLU A N 1
ATOM 627 C CA . GLU A 1 89 ? -18.677 -18.947 14.044 1.00 46.09 89 GLU A CA 1
ATOM 628 C C . GLU A 1 89 ? -19.857 -19.662 13.358 1.00 46.09 89 GLU A C 1
ATOM 630 O O . GLU A 1 89 ? -20.783 -20.164 13.985 1.00 46.09 89 GLU A O 1
ATOM 635 N N . GLY A 1 90 ? -19.844 -19.689 12.024 1.00 47.16 90 GLY A N 1
ATOM 636 C CA . GLY A 1 90 ? -20.868 -20.326 11.198 1.00 47.16 90 GLY A CA 1
ATOM 637 C C . GLY A 1 90 ? -20.373 -21.578 10.476 1.00 47.16 90 GLY A C 1
ATOM 638 O O . GLY A 1 90 ? -20.386 -21.586 9.251 1.00 47.16 90 GLY A O 1
ATOM 639 N N . SER A 1 91 ? -19.926 -22.621 11.193 1.00 52.75 91 SER A N 1
ATOM 640 C CA . SER A 1 91 ? -19.825 -23.996 10.653 1.00 52.75 91 SER A CA 1
ATOM 641 C C . SER A 1 91 ? -19.523 -25.053 11.734 1.00 52.75 91 SER A C 1
ATOM 643 O O . SER A 1 91 ? -18.449 -25.655 11.729 1.00 52.75 91 SER A O 1
ATOM 645 N N . SER A 1 92 ? -20.478 -25.349 12.618 1.00 43.84 92 SER A N 1
ATOM 646 C CA . SER A 1 92 ? -20.623 -26.692 13.218 1.00 43.84 92 SER A CA 1
ATOM 647 C C . SER A 1 92 ? -21.939 -26.806 13.995 1.00 43.84 92 SER A C 1
ATOM 649 O O . SER A 1 92 ? -22.317 -25.935 14.770 1.00 43.84 92 SER A O 1
ATOM 651 N N . GLY A 1 93 ? -22.693 -27.864 13.700 1.00 42.81 93 GLY A N 1
ATOM 652 C CA . GLY A 1 93 ? -24.069 -28.053 14.141 1.00 42.81 93 GLY A CA 1
ATOM 653 C C . GLY A 1 93 ? -24.261 -28.457 15.608 1.00 42.81 93 GLY A C 1
ATOM 654 O O . GLY A 1 93 ? -23.413 -29.093 16.217 1.00 42.81 93 GLY A O 1
ATOM 655 N N . ALA A 1 94 ? -25.471 -28.140 16.076 1.00 39.44 94 ALA A N 1
ATOM 656 C CA . ALA A 1 94 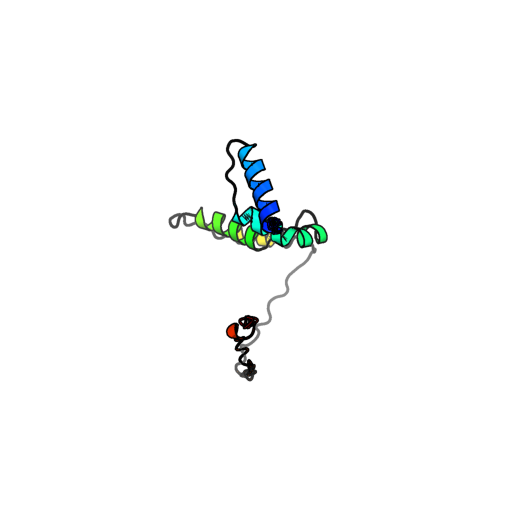? -26.366 -28.927 16.933 1.00 39.44 94 ALA A CA 1
ATOM 657 C C . ALA A 1 94 ? -25.958 -29.372 18.368 1.00 39.44 94 ALA A C 1
ATOM 659 O O . ALA A 1 94 ? -25.166 -30.289 18.561 1.00 39.44 94 ALA A O 1
ATOM 660 N N . ALA A 1 95 ? -26.789 -28.888 19.314 1.00 43.62 95 ALA A N 1
ATOM 661 C CA . ALA A 1 95 ? -27.327 -29.553 20.526 1.00 43.62 95 ALA A CA 1
ATOM 662 C C . ALA A 1 95 ? -26.576 -29.352 21.884 1.00 43.62 95 ALA A C 1
ATOM 664 O O . ALA A 1 95 ? -25.463 -28.841 21.896 1.00 43.62 95 ALA A O 1
ATOM 665 N N . PRO A 1 96 ? -27.239 -29.562 23.051 1.00 55.03 96 PRO A N 1
ATOM 666 C CA . PRO A 1 96 ? -27.431 -28.553 24.098 1.00 55.03 96 PRO A CA 1
ATOM 667 C C . PRO A 1 96 ? -26.447 -28.622 25.284 1.00 55.03 96 PRO A C 1
ATOM 669 O O . PRO A 1 96 ? -25.817 -29.641 25.553 1.00 55.03 96 PRO A O 1
ATOM 672 N N . GLN A 1 97 ? -26.382 -27.507 26.024 1.00 59.31 97 GLN A N 1
ATOM 673 C CA . GLN A 1 97 ? -25.626 -27.300 27.270 1.00 59.31 97 GLN A CA 1
ATOM 674 C C . GLN A 1 97 ? -25.821 -28.400 28.332 1.00 59.31 97 GLN A C 1
ATOM 676 O O . GLN A 1 97 ? -26.958 -28.724 28.678 1.00 59.31 97 GLN A O 1
ATOM 681 N N . PRO A 1 98 ? -24.731 -28.798 29.009 1.00 59.41 98 PRO A N 1
ATOM 682 C CA . PRO A 1 98 ? -24.753 -29.143 30.426 1.00 59.41 98 PRO A CA 1
ATOM 683 C C . PRO A 1 98 ? -24.148 -28.019 31.307 1.00 59.41 98 PRO A C 1
ATOM 685 O O . PRO A 1 98 ? -23.298 -27.252 30.845 1.00 59.41 98 PRO A O 1
ATOM 688 N N . PRO A 1 99 ? -24.590 -27.888 32.575 1.00 63.12 99 PRO A N 1
ATOM 689 C CA . PRO A 1 99 ? -24.218 -26.790 33.465 1.00 63.12 99 PRO A CA 1
ATOM 690 C C . PRO A 1 99 ? -22.761 -26.860 33.947 1.00 63.12 99 PRO A C 1
ATOM 692 O O . PRO A 1 99 ? -22.180 -27.927 34.137 1.00 63.12 99 PRO A O 1
ATOM 695 N N . ALA A 1 100 ? -22.205 -25.670 34.166 1.00 55.97 100 ALA A N 1
ATOM 696 C CA . ALA A 1 100 ? -20.825 -25.393 34.540 1.00 55.97 100 ALA A CA 1
ATOM 697 C C . ALA A 1 100 ? -20.311 -26.171 35.771 1.00 55.97 100 ALA A C 1
ATOM 699 O O . ALA A 1 100 ? -20.948 -26.135 36.827 1.00 55.97 100 ALA A O 1
ATOM 700 N N . PRO A 1 101 ? -19.088 -26.731 35.718 1.00 49.84 101 PRO A N 1
ATOM 701 C CA . PRO A 1 101 ? -18.306 -26.994 36.913 1.00 49.84 101 PRO A CA 1
ATOM 702 C C . PRO A 1 101 ? -17.509 -25.742 37.313 1.00 49.84 101 PRO A C 1
ATOM 704 O O . PRO A 1 101 ? -16.628 -25.265 36.600 1.00 49.84 101 PRO A O 1
ATOM 707 N N . GLN A 1 102 ? -17.835 -25.220 38.495 1.00 56.03 102 GLN A N 1
ATOM 708 C CA . GLN A 1 102 ? -17.062 -24.231 39.244 1.00 56.03 102 GLN A CA 1
ATOM 709 C C . GLN A 1 102 ? -15.613 -24.716 39.422 1.00 56.03 102 GLN A C 1
ATOM 711 O O . GLN A 1 102 ? -15.347 -25.592 40.248 1.00 56.03 102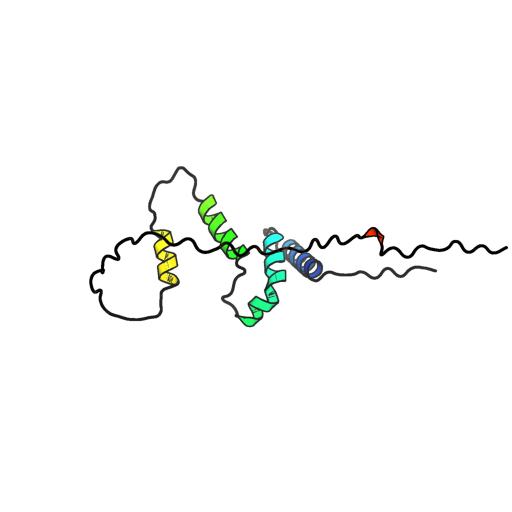 GLN A O 1
ATOM 716 N N . VAL A 1 103 ? -14.659 -24.144 38.682 1.00 53.47 103 VAL A N 1
ATOM 717 C CA . VAL A 1 103 ? -13.235 -24.390 38.939 1.00 53.47 103 VAL A CA 1
ATOM 718 C C . VAL A 1 103 ? -12.745 -23.387 39.976 1.00 53.47 103 VAL A C 1
ATOM 720 O O . VAL A 1 103 ? -12.517 -22.208 39.719 1.00 53.47 103 VAL A O 1
ATOM 723 N N . LYS A 1 104 ? -12.630 -23.919 41.189 1.00 50.72 104 LYS A N 1
ATOM 724 C CA . LYS A 1 104 ? -12.022 -23.347 42.386 1.00 50.72 104 LYS A CA 1
ATOM 725 C C . LYS A 1 104 ? -10.682 -22.678 42.051 1.00 50.72 104 LYS A C 1
ATOM 727 O O . LYS A 1 104 ? -9.755 -23.332 41.582 1.00 50.72 104 LYS A O 1
ATOM 732 N N . VAL A 1 105 ? -10.582 -21.379 42.336 1.00 53.19 105 VAL A N 1
ATOM 733 C CA . VAL A 1 105 ? -9.333 -20.607 42.293 1.00 53.19 105 VAL A CA 1
ATOM 734 C C . VAL A 1 105 ? -8.329 -21.258 43.245 1.00 53.19 105 VAL A C 1
ATOM 736 O O . VAL A 1 105 ? -8.461 -21.150 44.464 1.00 53.19 105 VAL A O 1
ATOM 739 N N . MET A 1 106 ? -7.329 -21.945 42.691 1.00 43.41 106 MET A N 1
ATOM 740 C CA . MET A 1 106 ? -6.142 -22.366 43.427 1.00 43.41 106 MET A CA 1
ATOM 741 C C . MET A 1 106 ? -4.976 -21.444 43.087 1.00 43.41 106 MET A C 1
ATOM 743 O O . MET A 1 106 ? -4.652 -21.162 41.937 1.00 43.41 106 MET A O 1
ATOM 747 N N . LYS A 1 107 ? -4.415 -20.922 44.169 1.00 47.12 107 LYS A N 1
ATOM 748 C CA . LYS A 1 107 ? -3.330 -19.959 44.260 1.00 47.12 107 LYS A CA 1
ATOM 749 C C . LYS A 1 107 ? -1.995 -20.683 44.036 1.00 47.12 107 LYS A C 1
ATOM 751 O O . LYS A 1 107 ? -1.867 -21.854 44.382 1.00 47.12 107 LYS A O 1
ATOM 756 N N . SER A 1 108 ? -1.014 -19.917 43.553 1.00 50.19 108 SER A N 1
ATOM 757 C CA . SER A 1 108 ? 0.444 -20.142 43.600 1.00 50.19 108 SER A CA 1
ATOM 758 C C . SER A 1 108 ? 1.061 -21.291 42.787 1.00 50.19 108 SER A C 1
ATOM 760 O O . SER A 1 108 ? 1.022 -22.441 43.198 1.00 50.19 108 SER A O 1
ATOM 762 N N . ALA A 1 109 ? 1.816 -20.918 41.749 1.00 49.53 109 ALA A N 1
ATOM 763 C CA . ALA A 1 109 ? 3.264 -21.151 41.701 1.00 49.53 109 ALA A CA 1
ATOM 764 C C . ALA A 1 109 ? 3.901 -20.207 40.662 1.00 49.53 109 ALA A C 1
ATOM 766 O O . ALA A 1 109 ? 3.512 -20.178 39.498 1.00 49.53 109 ALA A O 1
ATOM 767 N N . SER A 1 110 ? 4.854 -19.394 41.109 1.00 58.66 110 SER A N 1
ATOM 768 C CA . SER A 1 110 ? 5.697 -18.531 40.282 1.00 58.66 110 SER A CA 1
ATOM 769 C C . SER A 1 110 ? 6.588 -19.370 39.364 1.00 58.66 110 SER A C 1
ATOM 771 O O . SER A 1 110 ? 7.393 -20.165 39.850 1.00 58.66 110 SER A O 1
ATOM 773 N N . LEU A 1 111 ? 6.470 -19.174 38.052 1.00 52.69 111 LEU A N 1
ATOM 774 C CA . LEU A 1 111 ? 7.398 -19.731 37.067 1.00 52.69 111 LEU A CA 1
ATOM 775 C C . LEU A 1 111 ? 8.698 -18.905 37.037 1.00 52.69 111 LEU A C 1
ATOM 777 O O . LEU A 1 111 ? 8.633 -17.677 37.135 1.00 52.69 111 LEU A O 1
ATOM 781 N N . PRO A 1 112 ? 9.875 -19.543 36.901 1.00 53.69 112 PRO A N 1
ATOM 782 C CA . PRO A 1 112 ? 11.150 -18.845 36.849 1.00 53.69 112 PRO A CA 1
ATOM 783 C C . PRO A 1 112 ? 11.295 -18.061 35.541 1.00 53.69 112 PRO A C 1
ATOM 785 O O . PRO A 1 112 ? 11.150 -18.596 34.441 1.00 53.69 112 PRO A O 1
ATOM 788 N N . THR A 1 113 ? 11.621 -16.779 35.681 1.00 58.97 113 THR A N 1
ATOM 789 C CA . THR A 1 113 ? 12.055 -15.889 34.604 1.00 58.97 113 THR A CA 1
ATOM 790 C C . THR A 1 113 ? 13.272 -16.488 33.899 1.00 58.97 113 THR A C 1
ATOM 792 O O . THR A 1 113 ? 14.377 -16.482 34.439 1.00 58.97 113 THR A O 1
ATOM 795 N N . LEU A 1 114 ? 13.087 -16.990 32.677 1.00 50.06 114 LEU A N 1
ATOM 796 C CA . LEU A 1 114 ? 14.192 -17.329 31.783 1.00 50.06 114 LEU A CA 1
ATOM 797 C C . LEU A 1 114 ? 14.897 -16.034 31.367 1.00 50.06 114 LEU A C 1
ATOM 799 O O . LEU A 1 114 ? 14.439 -15.281 30.507 1.00 50.06 114 LEU A O 1
ATOM 803 N N . GLN A 1 115 ? 16.020 -15.777 32.027 1.00 52.41 115 GLN A N 1
ATOM 804 C CA . GLN A 1 115 ? 16.955 -14.703 31.741 1.00 52.41 115 GLN A CA 1
ATOM 805 C C . GLN A 1 115 ? 17.593 -14.949 30.365 1.00 52.41 115 GLN A C 1
ATOM 807 O O . GLN A 1 115 ? 18.597 -15.646 30.233 1.00 52.41 115 GLN A O 1
ATOM 812 N N . ARG A 1 116 ? 16.988 -14.394 29.310 1.00 42.47 116 ARG A N 1
ATOM 813 C CA . ARG A 1 116 ? 17.572 -14.379 27.967 1.00 42.47 116 ARG A CA 1
ATOM 814 C C . ARG A 1 116 ? 18.721 -13.373 27.959 1.00 42.47 116 ARG A C 1
ATOM 816 O O . ARG A 1 116 ? 18.501 -12.168 27.874 1.00 42.47 116 ARG A O 1
ATOM 823 N N . SER A 1 117 ? 19.948 -13.864 28.091 1.00 55.66 117 SER A N 1
ATOM 824 C CA . SER A 1 117 ? 21.154 -13.072 27.877 1.00 55.66 117 SER A CA 1
ATOM 825 C C . SER A 1 117 ? 21.235 -12.667 26.402 1.00 55.66 117 SER A C 1
ATOM 827 O O . SER A 1 117 ? 21.480 -13.478 25.512 1.00 55.66 117 SER A O 1
ATOM 829 N N . SER A 1 118 ? 20.993 -11.388 26.127 1.00 58.81 118 SER A N 1
ATOM 830 C CA . SER A 1 118 ? 21.347 -10.779 24.845 1.00 58.81 118 SER A CA 1
ATOM 831 C C . SER A 1 118 ? 22.865 -10.575 24.794 1.00 58.81 118 SER A C 1
ATOM 833 O O . SER A 1 118 ? 23.397 -9.915 25.690 1.00 58.81 118 SER A O 1
ATOM 835 N N . PRO A 1 119 ? 23.589 -11.054 23.768 1.00 63.69 119 PRO A N 1
ATOM 836 C CA . PRO A 1 119 ? 24.916 -10.527 23.494 1.00 63.69 119 PRO A CA 1
ATOM 837 C C . PRO A 1 119 ? 24.788 -9.105 22.914 1.00 63.69 119 PRO A C 1
ATOM 839 O O . PRO A 1 119 ? 23.893 -8.851 22.100 1.00 63.69 119 PRO A O 1
ATOM 842 N N . PRO A 1 120 ? 25.664 -8.156 23.287 1.00 58.47 120 PRO A N 1
ATOM 843 C CA . PRO A 1 120 ? 25.677 -6.840 22.673 1.00 58.47 120 PRO A CA 1
ATOM 844 C C . PRO A 1 120 ? 26.292 -6.947 21.272 1.00 58.47 120 PRO A C 1
ATOM 846 O O . PRO A 1 120 ? 27.509 -6.888 21.110 1.00 58.47 120 PRO A O 1
ATOM 849 N N . PHE A 1 121 ? 25.456 -7.065 20.239 1.00 55.66 121 PHE A N 1
ATOM 850 C CA . PHE A 1 121 ? 25.871 -6.779 18.864 1.00 55.66 121 PHE A CA 1
ATOM 851 C C . PHE A 1 121 ? 26.076 -5.265 18.723 1.00 55.66 121 PHE A C 1
ATOM 853 O O . PHE A 1 121 ? 25.209 -4.521 18.271 1.00 55.66 121 PHE A O 1
ATOM 860 N N . LYS A 1 122 ? 27.241 -4.784 19.162 1.00 54.00 122 LYS A N 1
ATOM 861 C CA . LYS A 1 122 ? 27.754 -3.477 18.753 1.00 54.00 122 LYS A CA 1
ATOM 862 C C . LYS A 1 122 ? 28.298 -3.627 17.337 1.00 54.00 122 LYS A C 1
ATOM 864 O O . LYS A 1 122 ? 29.482 -3.885 17.146 1.00 54.00 122 LYS A O 1
ATOM 869 N N . THR A 1 123 ? 27.432 -3.483 16.342 1.00 56.91 123 THR A N 1
ATOM 870 C CA . THR A 1 123 ? 27.866 -3.327 14.953 1.00 56.91 123 THR A CA 1
ATOM 871 C C . THR A 1 123 ? 28.501 -1.944 14.817 1.00 56.91 123 THR A C 1
ATOM 873 O O . THR A 1 123 ? 27.818 -0.933 14.662 1.00 56.91 123 THR A O 1
ATOM 876 N N . ASN A 1 124 ? 29.824 -1.887 14.957 1.00 57.62 124 ASN A N 1
ATOM 877 C CA . ASN A 1 124 ? 30.619 -0.712 14.634 1.00 57.62 124 ASN A CA 1
ATOM 878 C C . ASN A 1 124 ? 30.658 -0.557 13.103 1.00 57.62 124 ASN A C 1
ATOM 880 O O . ASN A 1 124 ? 31.345 -1.304 12.412 1.00 57.62 124 ASN A O 1
ATOM 884 N N . TRP A 1 125 ? 29.914 0.412 12.576 1.00 53.28 125 TRP A N 1
ATOM 885 C CA . TRP A 1 125 ? 29.863 0.746 11.148 1.00 53.28 125 TRP A CA 1
ATOM 886 C C . TRP A 1 125 ? 31.149 1.417 10.628 1.00 53.28 125 TRP A C 1
ATOM 888 O O . TRP A 1 125 ? 31.338 1.531 9.420 1.00 53.28 125 TRP A O 1
ATOM 898 N N . ALA A 1 126 ? 32.068 1.828 11.508 1.00 56.44 126 ALA A N 1
ATOM 899 C CA . ALA A 1 126 ? 33.283 2.553 11.139 1.00 56.44 126 ALA A CA 1
ATOM 900 C C . ALA A 1 126 ? 34.412 1.659 10.589 1.00 56.44 126 ALA A C 1
ATOM 902 O O . ALA A 1 126 ? 35.431 2.179 10.141 1.00 56.44 126 ALA A O 1
ATOM 903 N N . THR A 1 127 ? 34.265 0.329 10.589 1.00 57.78 127 THR A N 1
ATOM 904 C CA . THR A 1 127 ? 35.303 -0.594 10.078 1.00 57.78 127 THR A CA 1
ATOM 905 C C . THR A 1 127 ? 35.089 -1.011 8.616 1.00 57.78 127 THR A C 1
ATOM 907 O O . THR A 1 127 ? 35.947 -1.664 8.035 1.00 57.78 127 THR A O 1
ATOM 910 N N . MET A 1 128 ? 33.976 -0.610 7.991 1.00 50.78 128 MET A N 1
ATOM 911 C CA . MET A 1 128 ? 33.625 -0.981 6.610 1.00 50.78 128 MET A CA 1
ATOM 912 C C . MET A 1 128 ? 33.907 0.116 5.569 1.00 50.78 128 MET A C 1
ATOM 914 O O . MET A 1 128 ? 33.379 0.069 4.461 1.00 50.78 128 MET A O 1
ATOM 918 N N . VAL A 1 129 ? 34.757 1.096 5.889 1.00 63.03 129 VAL A N 1
ATOM 919 C CA . VAL A 1 129 ? 35.238 2.069 4.897 1.00 63.03 129 VAL A CA 1
ATOM 920 C C . VAL A 1 129 ? 36.634 1.650 4.425 1.00 63.03 129 VAL A C 1
ATOM 922 O O . VAL A 1 129 ? 37.575 1.695 5.222 1.00 63.03 129 VAL A O 1
ATOM 925 N N . PRO A 1 130 ? 36.823 1.261 3.150 1.00 60.78 130 PRO A N 1
ATOM 926 C CA . PRO A 1 130 ? 38.156 1.049 2.607 1.00 60.78 130 PRO A CA 1
ATOM 927 C C . PRO A 1 130 ? 38.912 2.381 2.606 1.00 60.78 130 PRO A C 1
ATOM 929 O O . PRO A 1 130 ? 38.568 3.332 1.901 1.00 60.78 130 PRO A O 1
ATOM 932 N N . ARG A 1 131 ? 39.950 2.448 3.443 1.00 61.06 131 ARG A N 1
ATOM 933 C CA . ARG A 1 131 ? 40.885 3.569 3.538 1.00 61.06 131 ARG A CA 1
ATOM 934 C C . ARG A 1 131 ? 41.605 3.693 2.191 1.00 61.06 131 ARG A C 1
ATOM 936 O O . ARG A 1 131 ? 42.463 2.871 1.880 1.00 61.06 131 ARG A O 1
ATOM 943 N N . ARG A 1 132 ? 41.248 4.690 1.373 1.00 61.50 132 ARG A N 1
ATOM 944 C CA . ARG A 1 132 ? 42.023 5.024 0.168 1.00 61.50 132 ARG A CA 1
ATOM 945 C C . ARG A 1 132 ? 43.430 5.418 0.611 1.00 61.50 132 ARG A C 1
ATOM 947 O O . ARG A 1 132 ? 43.589 6.399 1.334 1.00 61.50 132 ARG A O 1
ATOM 954 N N . GLN A 1 133 ? 44.429 4.638 0.210 1.00 67.06 133 GLN A N 1
ATOM 955 C CA . GLN A 1 133 ? 45.814 5.080 0.288 1.00 67.06 133 GLN A CA 1
ATOM 956 C C . GLN A 1 133 ? 46.013 6.248 -0.691 1.00 67.06 133 GLN A C 1
ATOM 958 O O . GLN A 1 133 ? 45.554 6.146 -1.834 1.00 67.06 133 GLN A O 1
ATOM 963 N N . PRO A 1 134 ? 46.665 7.349 -0.283 1.00 62.38 134 PRO A N 1
ATOM 964 C CA . PRO A 1 134 ? 47.196 8.299 -1.243 1.00 62.38 134 PRO A CA 1
ATOM 965 C C . PRO A 1 134 ? 48.334 7.612 -2.004 1.00 62.38 134 PRO A C 1
ATOM 967 O O . PRO A 1 134 ? 49.252 7.057 -1.404 1.00 62.38 134 PRO A O 1
ATOM 970 N N . ALA A 1 135 ? 48.228 7.601 -3.329 1.00 63.31 135 ALA A N 1
ATOM 971 C CA . ALA A 1 135 ? 49.327 7.210 -4.190 1.00 63.31 135 ALA A CA 1
ATOM 972 C C . ALA A 1 135 ? 50.365 8.339 -4.161 1.00 63.31 135 ALA A C 1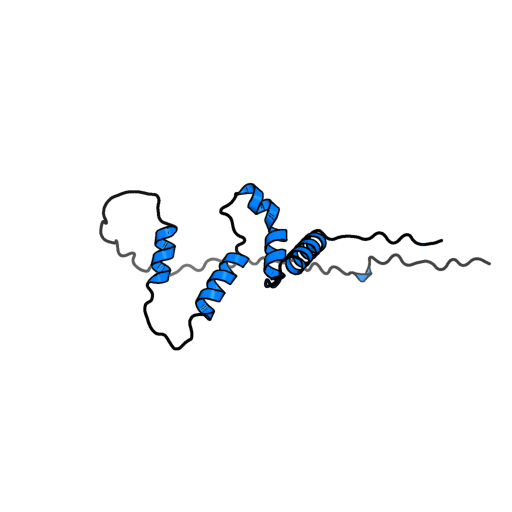
ATOM 974 O O . ALA A 1 135 ? 50.175 9.376 -4.793 1.00 63.31 135 ALA A O 1
ATOM 975 N N . ASP A 1 136 ? 51.436 8.135 -3.398 1.00 66.81 136 ASP A N 1
ATOM 976 C CA . ASP A 1 136 ? 52.682 8.870 -3.580 1.00 66.81 136 ASP A CA 1
ATOM 977 C C . ASP A 1 136 ? 53.309 8.422 -4.903 1.00 66.81 136 ASP A C 1
ATOM 979 O O . ASP A 1 136 ? 53.576 7.236 -5.109 1.00 66.81 136 ASP A O 1
ATOM 983 N N . GLY A 1 137 ? 53.544 9.363 -5.815 1.00 67.44 137 GLY A N 1
ATOM 984 C CA . GLY A 1 137 ? 54.152 9.037 -7.100 1.00 67.44 137 GLY A CA 1
ATOM 985 C C . GLY A 1 137 ? 54.398 10.238 -8.001 1.00 67.44 137 GLY A C 1
ATOM 986 O O . GLY A 1 137 ? 53.604 10.463 -8.902 1.00 67.44 137 GLY A O 1
ATOM 987 N N . LYS A 1 138 ? 55.508 10.931 -7.706 1.00 52.69 138 LYS A N 1
ATOM 988 C CA . LYS A 1 138 ? 56.466 11.642 -8.584 1.00 52.69 138 LYS A CA 1
ATOM 989 C C . LYS A 1 138 ? 55.960 12.496 -9.748 1.00 52.69 138 LYS A C 1
ATOM 991 O O . LYS A 1 138 ? 55.469 11.927 -10.742 1.00 52.69 138 LYS A O 1
#

Sequence (138 aa):
SMSSSTVHWSPGEASLSRASLNTLLQPGDKLDVTEAMMKAATIGRAAEIGNGWEPPGMISRKIASILSSRSPGSQGPAASLGAFAALLEGSSGAAPQPPAPQVKVMKSASLPTLQRSSPPFKTNWATMVPRRQPADGK

pLDDT: mean 71.65, std 18.16, range [39.44, 95.62]